Protein AF-A0A7R9XVZ0-F1 (afdb_monomer)

InterPro domains:
  IPR000058 Zinc finger, AN1-type [PF01428] (21-54)
  IPR000058 Zinc finger, AN1-type [PF01428] (108-147)
  IPR000058 Zinc finger, AN1-type [PS51039] (15-63)
  IPR000058 Zinc finger, AN1-type [PS51039] (102-152)
  IPR000058 Zinc finger, AN1-type [SM00154] (21-58)
  IPR000058 Zinc finger, AN1-type [SM00154] (108-149)
  IPR035896 AN1-like Zinc finger [G3DSA:4.10.1110.10] (9-62)
  IPR035896 AN1-like Zinc finger [G3DSA:4.10.1110.10] (87-157)
  IPR035896 AN1-like Zinc finger [SSF118310] (13-56)
  IPR035896 AN1-like Zinc finger [SSF118310] (94-150)
  IPR057357 ZFAND2A/B-like, C2H2 zinc finger [PF25403] (64-98)

Sequence (157 aa):
AGAALPGPRDLMELPELGEQCSFVGCGQLDFLPFNCDGCDRTFCLEHRTSHGCRAGGKRDTTCVVCPLCGGGVKHVPGESIHVTYERHASGGSCDPSRHPLARSARRCPARGCREKLNAVNAYTCRSCGSEVCLKHRHERLHDCEANRRARMRRRGA

pLDDT: mean 80.73, std 12.85, range [38.5, 95.25]

Radius of gyration: 25.34 Å; Cα contacts (8 Å, |Δi|>4): 206; chains: 1; bounding box: 58×73×54 Å

Solvent-accessible surface area (backbone atoms only — not comparable to full-atom values): 9807 Å² total; per-residue (Å²): 137,83,82,79,78,83,65,92,77,65,80,81,65,64,90,81,65,48,44,55,18,71,48,93,90,63,64,47,72,22,78,73,53,38,70,37,94,57,74,77,45,39,16,29,84,84,41,63,81,69,65,70,70,88,47,72,85,85,76,85,75,47,68,45,69,39,92,62,24,59,47,79,39,78,48,61,90,91,61,58,71,64,62,50,48,50,53,41,55,74,64,72,74,55,48,54,82,62,13,67,87,76,44,83,74,51,56,24,76,29,88,93,48,80,52,68,41,46,92,87,38,49,33,68,32,89,85,34,64,53,62,22,30,66,91,33,53,50,63,90,55,31,66,34,66,62,43,29,52,54,49,52,57,65,71,77,104

Organism: Micromonas pusilla (NCBI:txid38833)

Mean predicted aligned error: 14.28 Å

Secondary structure (DSSP, 8-state):
-PPPPPPTTSTT--TTSSEE--STTT--EESSPEEPTTT--EE-TTTTTTS--TT-------EEE-TTT--EEEPPTTS-HHHHHHHHHHTT---GGG-TTTSPPPB--STT--PBP-TTTEEE-TTT--EEEGGG-SGGGTTHHHHHHHHHHHH--

Nearest PDB structures (foldseek):
  1wfe-assembly1_A  TM=5.513E-01  e=3.830E-02  Mus musculus
  8ro1-assembly1_t  TM=3.434E-01  e=1.696E+00  Caenorhabditis elegans
  8wjl-assembly1_C  TM=1.809E-01  e=8.366E+00  Saccharomyces cerevisiae S288C

Foldseek 3Di:
DDDDDDDPPVVPDPVVQADAAPAVPRRDGENDWDQDPQPRGTHHPVCNPVRPRPRPDDDPQDWDQAPQQRDTFGDDPPDDVVVSNVCCVVVPVRDSCNHPVNDDFDFAQAPPGRDGDDPVQWDQAPQQRDTHGPVQNDCVRGVSVVSNVVVVVVVVD

Structure (mmCIF, N/CA/C/O backbone):
data_AF-A0A7R9XVZ0-F1
#
_entry.id   AF-A0A7R9XVZ0-F1
#
loop_
_atom_site.group_PDB
_atom_site.id
_atom_site.type_symbol
_atom_site.label_atom_id
_atom_site.label_alt_id
_atom_site.label_comp_id
_atom_site.label_asym_id
_atom_site.label_entity_id
_atom_site.label_seq_id
_atom_site.pdbx_PDB_ins_code
_atom_site.Cartn_x
_atom_site.Cartn_y
_atom_site.Cartn_z
_atom_site.occupancy
_atom_site.B_iso_or_equiv
_atom_site.auth_seq_id
_atom_site.auth_comp_id
_atom_site.auth_asym_id
_atom_site.auth_atom_id
_atom_site.pdbx_PDB_model_num
ATOM 1 N N . ALA A 1 1 ? -2.960 -52.958 8.015 1.00 38.50 1 ALA A N 1
ATOM 2 C CA . ALA A 1 1 ? -4.269 -52.346 8.307 1.00 38.50 1 ALA A CA 1
ATOM 3 C C . ALA A 1 1 ? -4.195 -50.882 7.893 1.00 38.50 1 ALA A C 1
ATOM 5 O O . ALA A 1 1 ? -3.547 -50.101 8.575 1.00 38.50 1 ALA A O 1
ATOM 6 N N . GLY A 1 2 ? -4.698 -50.553 6.701 1.00 40.88 2 GLY A N 1
ATOM 7 C CA . GLY A 1 2 ? -4.657 -49.193 6.159 1.00 40.88 2 GLY A CA 1
ATOM 8 C C . GLY A 1 2 ? -5.856 -48.400 6.661 1.00 40.88 2 GLY A C 1
ATOM 9 O O . GLY A 1 2 ? -6.989 -48.810 6.425 1.00 40.88 2 GLY A O 1
ATOM 10 N N . ALA A 1 3 ? -5.607 -47.301 7.370 1.00 43.94 3 ALA A N 1
ATOM 11 C CA . ALA A 1 3 ? -6.651 -46.352 7.723 1.00 43.94 3 ALA A CA 1
ATOM 12 C C . ALA A 1 3 ? -7.120 -45.648 6.442 1.00 43.94 3 ALA A C 1
ATOM 14 O O . ALA A 1 3 ? -6.323 -45.030 5.735 1.00 43.94 3 ALA A O 1
ATOM 15 N N . ALA A 1 4 ? -8.401 -45.809 6.118 1.00 49.41 4 ALA A N 1
ATOM 16 C CA . ALA A 1 4 ? -9.043 -45.144 4.997 1.00 49.41 4 ALA A CA 1
ATOM 17 C C . ALA A 1 4 ? -9.036 -43.624 5.222 1.00 49.41 4 ALA A C 1
ATOM 19 O O . ALA A 1 4 ? -9.421 -43.146 6.288 1.00 49.41 4 ALA A O 1
ATOM 20 N N . LEU A 1 5 ? -8.589 -42.874 4.214 1.00 55.66 5 LEU A N 1
ATOM 21 C CA . LEU A 1 5 ? -8.708 -41.418 4.178 1.00 55.66 5 LEU A CA 1
ATOM 22 C C . LEU A 1 5 ? -10.196 -41.047 4.008 1.00 55.66 5 LEU A C 1
ATOM 24 O O . LEU A 1 5 ? -10.853 -41.650 3.152 1.00 55.66 5 LEU A O 1
ATOM 28 N N . PRO A 1 6 ? -10.738 -40.090 4.783 1.00 52.84 6 PRO A N 1
ATOM 29 C CA . PRO A 1 6 ? -12.131 -39.673 4.651 1.00 52.84 6 PRO A CA 1
ATOM 30 C C . PRO A 1 6 ? -12.378 -38.995 3.295 1.00 52.84 6 PRO A C 1
ATOM 32 O O . PRO A 1 6 ? -11.506 -38.325 2.736 1.00 52.84 6 PRO A O 1
ATOM 35 N N . GLY A 1 7 ? -13.563 -39.235 2.733 1.00 49.16 7 GLY A N 1
ATOM 36 C CA . GLY A 1 7 ? -13.960 -38.761 1.409 1.00 49.16 7 GLY A CA 1
ATOM 37 C C . GLY A 1 7 ? -14.313 -37.264 1.368 1.00 49.16 7 GLY A C 1
ATOM 38 O O . GLY A 1 7 ? -14.506 -36.626 2.397 1.00 49.16 7 GLY A O 1
ATOM 39 N N . PRO A 1 8 ? -14.469 -36.681 0.167 1.00 57.03 8 PRO A N 1
ATOM 40 C CA . PRO A 1 8 ? -14.633 -35.236 -0.050 1.00 57.03 8 PRO A CA 1
ATOM 41 C C . PRO A 1 8 ? -16.010 -34.663 0.348 1.00 57.03 8 PRO A C 1
ATOM 43 O O . PRO A 1 8 ? -16.357 -33.567 -0.085 1.00 57.03 8 PRO A O 1
ATOM 46 N N . ARG A 1 9 ? -16.825 -35.394 1.123 1.00 53.22 9 ARG A N 1
ATOM 47 C CA . ARG A 1 9 ? -18.190 -34.976 1.507 1.00 53.22 9 ARG A CA 1
ATOM 48 C C . ARG A 1 9 ? -18.295 -34.439 2.937 1.00 53.22 9 ARG A C 1
ATOM 50 O O . ARG A 1 9 ? -19.313 -33.840 3.250 1.00 53.22 9 ARG A O 1
ATOM 57 N N . ASP A 1 10 ? -17.232 -34.546 3.733 1.00 47.59 10 ASP A N 1
ATOM 58 C CA . ASP A 1 10 ? -17.152 -33.971 5.087 1.00 47.59 10 ASP A CA 1
ATOM 59 C C . ASP A 1 10 ? -16.586 -32.532 5.096 1.00 47.59 10 ASP A C 1
ATOM 61 O O . ASP A 1 10 ? -16.380 -31.933 6.143 1.00 47.59 10 ASP A O 1
ATOM 65 N N . LEU A 1 11 ? -16.353 -31.934 3.919 1.00 52.97 11 LEU A N 1
ATOM 66 C CA . LEU A 1 11 ? -15.843 -30.561 3.760 1.00 52.97 11 LEU A CA 1
ATOM 67 C C . LEU A 1 11 ? -16.926 -29.472 3.887 1.00 52.97 11 LEU A C 1
ATOM 69 O O . LEU A 1 11 ? -16.661 -28.309 3.581 1.00 52.97 11 LEU A O 1
ATOM 73 N N . MET A 1 12 ? -18.149 -29.844 4.280 1.00 55.06 12 MET A N 1
ATOM 74 C CA . MET A 1 12 ? -19.283 -28.921 4.415 1.00 55.06 12 MET A CA 1
ATOM 75 C C . MET A 1 12 ? -19.652 -28.611 5.865 1.00 55.06 12 MET A C 1
ATOM 77 O O . MET A 1 12 ? -20.641 -27.930 6.106 1.00 55.06 12 MET A O 1
ATOM 81 N N . GLU A 1 13 ? -18.828 -29.037 6.817 1.00 56.66 13 GLU A N 1
ATOM 82 C CA . GLU A 1 13 ? -18.900 -28.567 8.189 1.00 56.66 13 GLU A CA 1
ATOM 83 C C . GLU A 1 13 ? -17.485 -28.128 8.574 1.00 56.66 13 GLU A C 1
ATOM 85 O O . GLU A 1 13 ? -16.612 -28.941 8.859 1.00 56.66 13 GLU A O 1
ATOM 90 N N . LEU A 1 14 ? -17.245 -26.814 8.563 1.00 62.53 14 LEU A N 1
ATOM 91 C CA . LEU A 1 14 ? -16.108 -26.172 9.228 1.00 62.53 14 LEU A CA 1
ATOM 92 C C . LEU A 1 14 ? -16.593 -25.627 10.591 1.00 62.53 14 LEU A C 1
ATOM 94 O O . LEU A 1 14 ? -16.581 -24.411 10.780 1.00 62.53 14 LEU A O 1
ATOM 98 N N . PRO A 1 15 ? -17.082 -26.466 11.534 1.00 56.38 15 PRO A N 1
ATOM 99 C CA . PRO A 1 15 ? -17.646 -25.993 12.800 1.00 56.38 15 PRO A CA 1
ATOM 100 C C . PRO A 1 15 ? -16.594 -25.332 13.700 1.00 56.38 15 PRO A C 1
ATOM 102 O O . PRO A 1 15 ? -16.947 -24.648 14.653 1.00 56.38 15 PRO A O 1
ATOM 105 N N . GLU A 1 16 ? -15.310 -25.521 13.387 1.00 57.84 16 GLU A N 1
ATOM 106 C CA . GLU A 1 16 ? -14.171 -24.921 14.087 1.00 57.84 16 GLU A CA 1
ATOM 107 C C . GLU A 1 16 ? -13.697 -23.599 13.461 1.00 57.84 16 GLU A C 1
ATOM 109 O O . GLU A 1 16 ? -12.766 -22.978 13.970 1.00 57.84 16 GLU A O 1
ATOM 114 N N . LEU A 1 17 ? -14.278 -23.168 12.335 1.00 68.44 17 LEU A N 1
ATOM 115 C CA . LEU A 1 17 ? -13.831 -21.958 11.655 1.00 68.44 17 LEU A CA 1
ATOM 116 C C . LEU A 1 17 ? -14.684 -20.769 12.092 1.00 68.44 17 LEU A C 1
ATOM 118 O O . LEU A 1 17 ? -15.838 -20.661 11.705 1.00 68.44 17 LEU A O 1
ATOM 122 N N . GLY A 1 18 ? -14.094 -19.858 12.856 1.00 71.44 18 GLY A N 1
ATOM 123 C CA . GLY A 1 18 ? -14.765 -18.663 13.365 1.00 71.44 18 GLY A CA 1
ATOM 124 C C . GLY A 1 18 ? -14.798 -18.630 14.890 1.00 71.44 18 GLY A C 1
ATOM 125 O O . GLY A 1 18 ? -14.596 -19.643 15.550 1.00 71.44 18 GLY A O 1
ATOM 126 N N . GLU A 1 19 ? -15.034 -17.452 15.455 1.00 80.81 19 GLU A N 1
ATOM 127 C CA . GLU A 1 19 ? -15.057 -17.241 16.906 1.00 80.81 19 GLU A CA 1
ATOM 128 C C . GLU A 1 19 ? -16.448 -16.808 17.361 1.00 80.81 19 GLU A C 1
ATOM 130 O O . GLU A 1 19 ? -17.186 -16.125 16.643 1.00 80.81 19 GLU A O 1
ATOM 135 N N . GLN A 1 20 ? -16.803 -17.188 18.585 1.00 87.81 20 GLN A N 1
ATOM 136 C CA . GLN A 1 20 ? -18.091 -16.842 19.169 1.00 87.81 20 GLN A CA 1
ATOM 137 C C . GLN A 1 20 ? -18.094 -15.411 19.708 1.00 87.81 20 GLN A C 1
ATOM 139 O O . GLN A 1 20 ? -17.170 -14.956 20.387 1.00 87.81 20 GLN A O 1
ATOM 144 N N . CYS A 1 21 ? -19.187 -14.699 19.452 1.00 88.25 21 CYS A N 1
ATOM 145 C CA . CYS A 1 21 ? -19.387 -13.367 19.990 1.00 88.25 21 CYS A CA 1
ATOM 146 C C . CYS A 1 21 ? -19.520 -13.400 21.522 1.00 88.25 21 CYS A C 1
ATOM 148 O O . CYS A 1 21 ? -20.442 -13.997 22.074 1.00 88.25 21 CYS A O 1
ATOM 150 N N . SER A 1 22 ? -18.648 -12.655 22.204 1.00 86.50 22 SER A N 1
ATOM 151 C CA . SER A 1 22 ? -18.610 -12.492 23.664 1.00 86.50 22 SER A CA 1
ATOM 152 C C . SER A 1 22 ? -19.710 -11.569 24.218 1.00 86.50 22 SER A C 1
ATOM 154 O O . SER A 1 22 ? -19.687 -11.217 25.400 1.00 86.50 22 SER A O 1
ATOM 156 N N . PHE A 1 23 ? -20.647 -11.108 23.378 1.00 85.12 23 PHE A N 1
ATOM 157 C CA . PHE A 1 23 ? -21.778 -10.291 23.816 1.00 85.12 23 PHE A CA 1
ATOM 158 C C . PHE A 1 23 ? -22.842 -11.167 24.481 1.00 85.12 23 PHE A C 1
ATOM 160 O O . PHE A 1 23 ? -23.200 -12.230 23.969 1.00 85.12 23 PHE A O 1
ATOM 167 N N . VAL A 1 24 ? -23.366 -10.700 25.616 1.00 83.75 24 VAL A N 1
ATOM 168 C CA . VAL A 1 24 ? -24.365 -11.434 26.400 1.00 83.75 24 VAL A CA 1
ATOM 169 C C . VAL A 1 24 ? -25.620 -11.644 25.548 1.00 83.75 24 VAL A C 1
ATOM 171 O O . VAL A 1 24 ? -26.297 -10.685 25.194 1.00 83.75 24 VAL A O 1
ATOM 174 N N . GLY A 1 25 ? -25.920 -12.902 25.217 1.00 82.06 25 GLY A N 1
ATOM 175 C CA . GLY A 1 25 ? -27.112 -13.285 24.453 1.00 82.06 25 GLY A CA 1
ATOM 176 C C . GLY A 1 25 ? -26.948 -13.353 22.930 1.00 82.06 25 GLY A C 1
ATOM 177 O O . GLY A 1 25 ? -27.910 -13.711 22.263 1.00 82.06 25 GLY A O 1
ATOM 178 N N . CYS A 1 26 ? -25.766 -13.059 22.370 1.00 86.56 26 CYS A N 1
ATOM 179 C CA . CYS A 1 26 ? -25.523 -13.237 20.933 1.00 86.56 26 CYS A CA 1
ATOM 180 C C . CYS A 1 26 ? -25.061 -14.665 20.618 1.00 86.56 26 CYS A C 1
ATOM 182 O O . CYS A 1 26 ? -25.728 -15.368 19.866 1.00 86.56 26 CYS A O 1
ATOM 184 N N . GLY A 1 27 ? -23.920 -15.097 21.176 1.00 75.62 27 GLY A N 1
ATOM 185 C CA . GLY A 1 27 ? -23.363 -16.443 20.963 1.00 75.62 27 GLY A CA 1
ATOM 186 C C . GLY A 1 27 ? -23.090 -16.819 19.497 1.00 75.62 27 GLY A C 1
ATOM 187 O O . GLY A 1 27 ? -22.773 -17.970 19.213 1.00 75.62 27 GLY A O 1
ATOM 188 N N . GLN A 1 28 ? -23.222 -15.871 18.565 1.00 81.94 28 GLN A N 1
ATOM 189 C CA . GLN A 1 28 ? -23.070 -16.103 17.136 1.00 81.94 28 GLN A CA 1
ATOM 190 C C . GLN A 1 28 ? -21.617 -16.433 16.810 1.00 81.94 28 GLN A C 1
ATOM 192 O O . GLN A 1 28 ? -20.707 -15.738 17.262 1.00 81.94 28 GLN A O 1
ATOM 197 N N . LEU A 1 29 ? -21.423 -17.474 16.006 1.00 83.06 29 LEU A N 1
ATOM 198 C CA . LEU A 1 29 ? -20.128 -17.861 15.468 1.00 83.06 29 LEU A CA 1
ATOM 199 C C . LEU A 1 29 ? -19.871 -17.040 14.196 1.00 83.06 29 LEU A C 1
ATOM 201 O O . LEU A 1 29 ? -20.593 -17.183 13.209 1.00 83.06 29 LEU A O 1
ATOM 205 N N . ASP A 1 30 ? -18.904 -16.124 14.258 1.00 80.44 30 ASP A N 1
ATOM 206 C CA . ASP A 1 30 ? -18.537 -15.229 13.156 1.00 80.44 30 ASP A CA 1
ATOM 207 C C . ASP A 1 30 ? -17.196 -15.676 12.561 1.00 80.44 30 ASP A C 1
ATOM 209 O O . ASP A 1 30 ? -16.235 -15.939 13.285 1.00 80.44 30 ASP A O 1
ATOM 213 N N . PHE A 1 31 ? -17.129 -15.770 11.234 1.00 82.69 31 PHE A N 1
ATOM 214 C CA . PHE A 1 31 ? -15.921 -16.162 10.504 1.00 82.69 31 PHE A CA 1
ATOM 215 C C . PHE A 1 31 ? -14.919 -15.003 10.366 1.00 82.69 31 PHE A C 1
ATOM 217 O O . PHE A 1 31 ? -13.746 -15.241 10.078 1.00 82.69 31 PHE A O 1
ATOM 224 N N . LEU A 1 32 ? -15.363 -13.752 10.559 1.00 84.94 32 LEU A N 1
ATOM 225 C CA . LEU A 1 32 ? -14.522 -12.553 10.635 1.00 84.94 32 LEU A CA 1
ATOM 226 C C . LEU A 1 32 ? -14.730 -11.849 11.987 1.00 84.94 32 LEU A C 1
ATOM 228 O O . LEU A 1 32 ? -15.234 -10.723 12.047 1.00 84.94 32 LEU A O 1
ATOM 232 N N . PRO A 1 33 ? -14.338 -12.505 13.087 1.00 83.94 33 PRO A N 1
ATOM 233 C CA . PRO A 1 33 ? -14.526 -11.958 14.414 1.00 83.94 33 PRO A CA 1
ATOM 234 C C . PRO A 1 33 ? -13.688 -10.693 14.647 1.00 83.94 33 PRO A C 1
ATOM 236 O O . PRO A 1 33 ? -12.544 -10.581 14.200 1.00 83.94 33 PRO A O 1
ATOM 239 N N . PHE A 1 34 ? -14.253 -9.736 15.382 1.00 84.44 34 PHE A N 1
ATOM 240 C CA . PHE A 1 34 ? -13.598 -8.484 15.750 1.00 84.44 34 PHE A CA 1
ATOM 241 C C . PHE A 1 34 ? -13.104 -8.531 17.191 1.00 84.44 34 PHE A C 1
ATOM 243 O O . PHE A 1 34 ? -13.903 -8.630 18.122 1.00 84.44 34 PHE A O 1
ATOM 250 N N . ASN A 1 35 ? -11.803 -8.349 17.386 1.00 87.69 35 ASN A N 1
ATOM 251 C CA . ASN A 1 35 ? -11.226 -8.224 18.720 1.00 87.69 35 ASN A CA 1
ATOM 252 C C . ASN A 1 35 ? -11.235 -6.752 19.140 1.00 87.69 35 ASN A C 1
ATOM 254 O O . ASN A 1 35 ? -10.772 -5.880 18.405 1.00 87.69 35 ASN A O 1
ATOM 258 N N . CYS A 1 36 ? -11.776 -6.459 20.321 1.00 84.88 36 CYS A N 1
ATOM 259 C CA . CYS A 1 36 ? -11.759 -5.106 20.863 1.00 84.88 36 CYS A CA 1
ATOM 260 C C . CYS A 1 36 ? -10.417 -4.805 21.544 1.00 84.88 36 CYS A C 1
ATOM 262 O O . CYS A 1 36 ? -10.144 -5.359 22.602 1.00 84.88 36 CYS A O 1
ATOM 264 N N . ASP A 1 37 ? -9.652 -3.832 21.040 1.00 78.06 37 ASP A N 1
ATOM 265 C CA . ASP A 1 37 ? -8.363 -3.404 21.626 1.00 78.06 37 ASP A CA 1
ATOM 266 C C . ASP A 1 37 ? -8.448 -2.846 23.063 1.00 78.06 37 ASP A C 1
ATOM 268 O O . ASP A 1 37 ? -7.427 -2.611 23.707 1.00 78.06 37 ASP A O 1
ATOM 272 N N . GLY A 1 38 ? -9.654 -2.538 23.550 1.00 78.12 38 GLY A N 1
ATOM 273 C CA . GLY A 1 38 ? -9.870 -2.021 24.903 1.00 78.12 38 GLY A CA 1
ATOM 274 C C . GLY A 1 38 ? -10.192 -3.102 25.936 1.00 78.12 38 GLY A C 1
ATOM 275 O O . GLY A 1 38 ? -9.852 -2.943 27.106 1.00 78.12 38 GLY A O 1
ATOM 276 N N . CYS A 1 39 ? -10.882 -4.175 25.538 1.00 83.88 39 CYS A N 1
ATOM 277 C CA . CYS A 1 39 ? -11.321 -5.224 26.465 1.00 83.88 39 CYS A CA 1
ATOM 278 C C . CYS A 1 39 ? -10.908 -6.645 26.064 1.00 83.88 39 CYS A C 1
ATOM 280 O O . CYS A 1 39 ? -11.344 -7.582 26.726 1.00 83.88 39 CYS A O 1
ATOM 282 N N . ASP A 1 40 ? -10.117 -6.793 24.996 1.00 84.75 40 ASP A N 1
ATOM 283 C CA . ASP A 1 40 ? -9.538 -8.038 24.466 1.00 84.75 40 ASP A CA 1
ATOM 284 C C . ASP A 1 40 ? -10.552 -9.171 24.220 1.00 84.75 40 ASP A C 1
ATOM 286 O O . ASP A 1 40 ? -10.194 -10.342 24.123 1.00 84.75 40 ASP A O 1
ATOM 290 N N . ARG A 1 41 ? -11.838 -8.821 24.100 1.00 86.62 41 ARG A N 1
ATOM 291 C CA . ARG A 1 41 ? -12.933 -9.749 23.796 1.00 86.62 41 ARG A CA 1
ATOM 292 C C . ARG A 1 41 ? -13.307 -9.703 22.324 1.00 86.62 41 ARG A C 1
ATOM 294 O O . ARG A 1 41 ? -13.172 -8.667 21.667 1.00 86.62 41 ARG A O 1
ATOM 301 N N . THR A 1 42 ? -13.832 -10.828 21.861 1.00 88.25 42 THR A N 1
ATOM 302 C CA . THR A 1 42 ? -14.190 -11.076 20.470 1.00 88.25 42 THR A CA 1
ATOM 303 C C . THR A 1 42 ? -15.678 -10.840 20.234 1.00 88.25 42 THR A C 1
ATOM 305 O O . THR A 1 42 ? -16.518 -11.323 20.994 1.00 88.25 42 THR A O 1
ATOM 308 N N . PHE A 1 43 ? -16.038 -10.106 19.185 1.00 88.94 43 PHE A N 1
ATOM 309 C CA . PHE A 1 43 ? -17.421 -9.763 18.860 1.00 88.94 43 PHE A CA 1
ATOM 310 C C . PHE A 1 43 ? -17.715 -9.954 17.370 1.00 88.94 43 PHE A C 1
ATOM 312 O O . PHE A 1 43 ? -16.828 -9.785 16.537 1.00 88.94 43 PHE A O 1
ATOM 319 N N . CYS A 1 44 ? -18.964 -10.273 17.025 1.00 88.94 44 CYS A N 1
ATOM 320 C CA . CYS A 1 44 ? -19.407 -10.286 15.631 1.00 88.94 44 CYS A CA 1
ATOM 321 C C . CYS A 1 44 ? -19.544 -8.857 15.077 1.00 88.94 44 CYS A C 1
ATOM 323 O O . CYS A 1 44 ? -19.455 -7.869 15.821 1.00 88.94 44 CYS A O 1
ATOM 325 N N . LEU A 1 45 ? -19.799 -8.744 13.772 1.00 86.56 45 LEU A N 1
ATOM 326 C CA . LEU A 1 45 ? -19.962 -7.457 13.084 1.00 86.56 45 LEU A CA 1
ATOM 327 C C . LEU A 1 45 ? -20.962 -6.510 13.777 1.00 86.56 45 LEU A C 1
ATOM 329 O O . LEU A 1 45 ? -20.682 -5.315 13.904 1.00 86.56 45 LEU A O 1
ATOM 333 N N . GLU A 1 46 ? -22.089 -7.036 14.262 1.00 86.38 46 GLU A N 1
ATOM 334 C CA . GLU A 1 46 ? -23.151 -6.246 14.907 1.00 86.38 46 GLU A CA 1
ATOM 335 C C . GLU A 1 46 ? -22.767 -5.754 16.311 1.00 86.38 46 GLU A C 1
ATOM 337 O O . GLU A 1 46 ? -23.156 -4.661 16.729 1.00 86.38 46 GLU A O 1
ATOM 342 N N . HIS A 1 47 ? -21.954 -6.523 17.040 1.00 86.81 47 HIS A N 1
ATOM 343 C CA . HIS A 1 47 ? -21.617 -6.236 18.438 1.00 86.81 47 HIS A CA 1
ATOM 344 C C . HIS A 1 47 ? -20.255 -5.548 18.621 1.00 86.81 47 HIS A C 1
ATOM 346 O O . HIS A 1 47 ? -19.897 -5.178 19.745 1.00 86.81 47 HIS A O 1
ATOM 352 N N . ARG A 1 48 ? -19.511 -5.280 17.536 1.00 84.00 48 ARG A N 1
ATOM 353 C CA . ARG A 1 48 ? -18.183 -4.639 17.600 1.00 84.00 48 ARG A CA 1
ATOM 354 C C . ARG A 1 48 ? -18.193 -3.259 18.280 1.00 84.00 48 ARG A C 1
ATOM 356 O O . ARG A 1 48 ? -17.229 -2.909 18.950 1.00 84.00 48 ARG A O 1
ATOM 363 N N . THR A 1 49 ? -19.277 -2.486 18.154 1.00 81.06 49 THR A N 1
ATOM 364 C CA . THR A 1 49 ? -19.438 -1.149 18.776 1.00 81.06 49 THR A CA 1
ATOM 365 C C . THR A 1 49 ? -20.401 -1.130 19.963 1.00 81.06 49 THR A C 1
ATOM 367 O O . THR A 1 49 ? -20.347 -0.212 20.776 1.00 81.06 49 THR A O 1
ATOM 370 N N . SER A 1 50 ? -21.269 -2.135 20.082 1.00 81.00 50 SER A N 1
ATOM 371 C CA . SER A 1 50 ? -22.399 -2.148 21.027 1.00 81.00 50 SER A CA 1
ATOM 372 C C . SER A 1 50 ? -22.097 -2.883 22.339 1.00 81.00 50 SER A C 1
ATOM 374 O O . SER A 1 50 ? -22.937 -2.936 23.230 1.00 81.00 50 SER A O 1
ATOM 376 N N . HIS A 1 51 ? -20.890 -3.432 22.496 1.00 80.38 51 HIS A N 1
ATOM 377 C CA . HIS A 1 51 ? -20.507 -4.245 23.656 1.00 80.38 51 HIS A CA 1
ATOM 378 C C . HIS A 1 51 ? -20.167 -3.454 24.935 1.00 80.38 51 HIS A C 1
ATOM 380 O O . HIS A 1 51 ? -19.710 -4.043 25.916 1.00 80.38 51 HIS A O 1
ATOM 386 N N . GLY A 1 52 ? -20.360 -2.130 24.942 1.00 75.62 52 GLY A N 1
ATOM 387 C CA . GLY A 1 52 ? -20.203 -1.304 26.144 1.00 75.62 52 GLY A CA 1
ATOM 388 C C . GLY A 1 52 ? -18.777 -1.277 26.708 1.00 75.62 52 GLY A C 1
ATOM 389 O O . GLY A 1 52 ? -18.590 -1.405 27.919 1.00 75.62 52 GLY A O 1
ATOM 390 N N . CYS A 1 53 ? -17.755 -1.149 25.852 1.00 79.50 53 CYS A N 1
ATOM 391 C CA . CYS A 1 53 ? -16.359 -1.096 26.297 1.00 79.50 53 CYS A CA 1
ATOM 392 C C . CYS A 1 53 ? -16.113 0.058 27.281 1.00 79.50 53 CYS A C 1
ATOM 394 O O . CYS A 1 53 ? -16.222 1.227 26.914 1.00 79.50 53 CYS A O 1
ATOM 396 N N . ARG A 1 54 ? -15.680 -0.258 28.508 1.00 71.62 54 ARG A N 1
ATOM 397 C CA . ARG A 1 54 ? -15.260 0.755 29.494 1.00 71.62 54 ARG A CA 1
ATOM 398 C C . ARG A 1 54 ? -13.8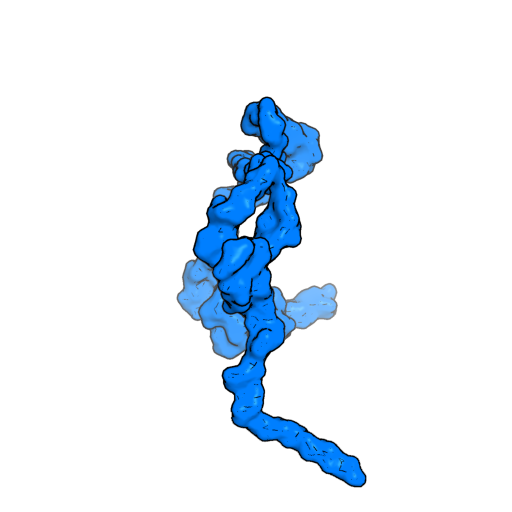82 1.357 29.190 1.00 71.62 54 ARG A C 1
ATOM 400 O O . ARG A 1 54 ? -13.570 2.443 29.662 1.00 71.62 54 ARG A O 1
ATOM 407 N N . ALA A 1 55 ? -13.064 0.659 28.405 1.00 66.19 55 ALA A N 1
ATOM 408 C CA . ALA A 1 55 ? -11.704 1.049 28.034 1.00 66.19 55 ALA A CA 1
ATOM 409 C C . ALA A 1 55 ? -11.627 1.744 26.659 1.00 66.19 55 ALA A C 1
ATOM 411 O O . ALA A 1 55 ? -10.573 1.748 26.024 1.00 66.19 55 ALA A O 1
ATOM 412 N N . GLY A 1 56 ? -12.745 2.303 26.178 1.00 57.38 56 GLY A N 1
ATOM 413 C CA . GLY A 1 56 ? -12.838 2.944 24.869 1.00 57.38 56 GLY A CA 1
ATOM 414 C C . GLY A 1 56 ? -11.770 4.022 24.661 1.00 57.38 56 GLY A C 1
ATOM 415 O O . GLY A 1 56 ? -11.791 5.057 25.321 1.00 57.38 56 GLY A O 1
ATOM 416 N N . GLY A 1 57 ? -10.861 3.773 23.715 1.00 61.66 57 GLY A N 1
ATOM 417 C CA . GLY A 1 57 ? -10.078 4.818 23.050 1.00 61.66 57 GLY A CA 1
ATOM 418 C C . GLY A 1 57 ? -8.638 5.002 23.521 1.00 61.66 57 GLY A C 1
ATOM 419 O O . GLY A 1 57 ? -8.293 6.090 23.974 1.00 61.66 57 GLY A O 1
ATOM 420 N N . LYS A 1 58 ? -7.761 3.992 23.403 1.00 57.91 58 LYS A N 1
ATOM 421 C CA . LYS A 1 58 ? -6.327 4.197 23.709 1.00 57.91 58 LYS A CA 1
ATOM 422 C C . LYS A 1 58 ? -5.323 3.594 22.731 1.00 57.91 58 LYS A C 1
ATOM 424 O O . LYS A 1 58 ? -4.202 3.317 23.147 1.00 57.91 58 LYS A O 1
ATOM 429 N N . ARG A 1 59 ? -5.657 3.414 21.448 1.00 58.16 59 ARG A N 1
ATOM 430 C CA . ARG A 1 59 ? -4.652 3.040 20.429 1.00 58.16 59 ARG A CA 1
ATOM 431 C C . ARG A 1 59 ? -4.866 3.672 19.053 1.00 58.16 59 ARG A C 1
ATOM 433 O O . ARG A 1 59 ? -4.425 3.107 18.056 1.00 58.16 59 ARG A O 1
ATOM 440 N N . ASP A 1 60 ? -5.444 4.870 18.988 1.00 60.44 60 ASP A N 1
ATOM 441 C CA . ASP A 1 60 ? -5.426 5.653 17.749 1.00 60.44 60 ASP A CA 1
ATOM 442 C C . ASP A 1 60 ? -3.988 6.095 17.452 1.00 60.44 60 ASP A C 1
ATOM 444 O O . ASP A 1 60 ? -3.503 7.135 17.898 1.00 60.44 60 ASP A O 1
ATOM 448 N N . THR A 1 61 ? -3.260 5.247 16.726 1.00 68.06 61 THR A N 1
ATOM 449 C CA . THR A 1 61 ? -1.950 5.596 16.184 1.00 68.06 61 THR A CA 1
ATOM 450 C C . THR A 1 61 ? -2.194 6.442 14.947 1.00 68.06 61 THR A C 1
ATOM 452 O O . THR A 1 61 ? -2.232 5.941 13.824 1.00 68.06 61 THR A O 1
ATOM 455 N N . THR A 1 62 ? -2.397 7.737 15.156 1.00 79.38 62 THR A N 1
ATOM 456 C CA . THR A 1 62 ? -2.524 8.684 14.053 1.00 79.38 62 THR A CA 1
ATOM 457 C C . THR A 1 62 ? -1.184 8.767 13.326 1.00 79.38 62 THR A C 1
ATOM 459 O O . THR A 1 62 ? -0.150 9.071 13.920 1.00 79.38 62 THR A O 1
ATOM 462 N N . CYS A 1 63 ? -1.186 8.479 12.029 1.00 85.69 63 CYS A N 1
ATOM 463 C CA . CYS A 1 63 ? -0.025 8.649 11.162 1.00 85.69 63 CYS A CA 1
ATOM 464 C C . CYS A 1 63 ? -0.250 9.864 10.262 1.00 85.69 63 CYS A C 1
ATOM 466 O O . CYS A 1 63 ? -1.288 9.971 9.612 1.00 85.69 63 CYS A O 1
ATOM 468 N N . VAL A 1 64 ? 0.734 10.758 10.199 1.00 88.31 64 VAL A N 1
ATOM 469 C CA . VAL A 1 64 ? 0.734 11.928 9.311 1.00 88.31 64 VAL A CA 1
ATOM 470 C C . VAL A 1 64 ? 1.804 11.762 8.239 1.00 88.31 64 VAL A C 1
ATOM 472 O O . VAL A 1 64 ? 2.849 11.162 8.482 1.00 88.31 64 VAL A O 1
ATOM 475 N N . VAL A 1 65 ? 1.553 12.259 7.030 1.00 89.44 65 VAL A N 1
ATOM 476 C CA . VAL A 1 65 ? 2.508 12.152 5.919 1.00 89.44 65 VAL A CA 1
ATOM 477 C C . VAL A 1 65 ? 3.419 13.373 5.925 1.00 89.44 65 VAL A C 1
ATOM 479 O O . VAL A 1 65 ? 2.943 14.502 5.859 1.00 89.44 65 VAL A O 1
ATOM 482 N N . CYS A 1 66 ? 4.733 13.160 5.981 1.00 89.19 66 CYS A N 1
ATOM 483 C CA . CYS A 1 66 ? 5.698 14.247 5.867 1.00 89.19 66 CYS A CA 1
ATOM 484 C C . CYS A 1 66 ? 5.681 14.833 4.439 1.00 89.19 66 CYS A C 1
ATOM 486 O O . CYS A 1 66 ? 5.915 14.086 3.486 1.00 89.19 66 CYS A O 1
ATOM 488 N N . PRO A 1 67 ? 5.494 16.154 4.259 1.00 85.38 67 PRO A N 1
ATOM 489 C CA . PRO A 1 67 ? 5.458 16.775 2.932 1.00 85.38 67 PRO A CA 1
ATOM 490 C C . PRO A 1 67 ? 6.830 16.852 2.239 1.00 85.38 67 PRO A C 1
ATOM 492 O O . PRO A 1 67 ? 6.890 17.112 1.044 1.00 85.38 67 PRO A O 1
ATOM 495 N N . LEU A 1 68 ? 7.935 16.645 2.968 1.00 85.94 68 LEU A N 1
ATOM 496 C CA . LEU A 1 68 ? 9.294 16.743 2.420 1.00 85.94 68 LEU A CA 1
ATOM 497 C C . LEU A 1 68 ? 9.796 15.412 1.856 1.00 85.94 68 LEU A C 1
ATOM 499 O O . LEU A 1 68 ? 10.413 15.389 0.798 1.00 85.94 68 LEU A O 1
ATOM 503 N N . CYS A 1 69 ? 9.518 14.295 2.536 1.00 86.50 69 CYS A N 1
ATOM 504 C CA . CYS A 1 69 ? 9.997 12.965 2.137 1.00 86.50 69 CYS A CA 1
ATOM 505 C C . CYS A 1 69 ? 8.876 11.983 1.744 1.00 86.50 69 CYS A C 1
ATOM 507 O O . CYS A 1 69 ? 9.161 10.920 1.194 1.00 86.50 69 CYS A O 1
ATOM 509 N N . GLY A 1 70 ? 7.607 12.308 2.016 1.00 84.31 70 GLY A N 1
ATOM 510 C CA . GLY A 1 70 ? 6.455 11.432 1.774 1.00 84.31 70 GLY A CA 1
ATOM 511 C C . GLY A 1 70 ? 6.344 10.246 2.741 1.00 84.31 70 GLY A C 1
ATOM 512 O O . GLY A 1 70 ? 5.524 9.356 2.522 1.00 84.31 70 GLY A O 1
ATOM 513 N N . GLY A 1 71 ? 7.173 10.199 3.788 1.00 86.12 71 GLY A N 1
ATOM 514 C CA . GLY A 1 71 ? 7.158 9.150 4.808 1.00 86.12 71 GLY A CA 1
ATOM 515 C C . GLY A 1 71 ? 6.004 9.307 5.802 1.00 86.12 71 GLY A C 1
ATOM 516 O O . GLY A 1 71 ? 5.630 10.424 6.158 1.00 86.12 71 GLY A O 1
ATOM 517 N N . GLY A 1 72 ? 5.453 8.182 6.268 1.00 89.44 72 GLY A N 1
ATOM 518 C CA . GLY A 1 72 ? 4.465 8.158 7.348 1.00 89.44 72 GLY A CA 1
ATOM 519 C C . GLY A 1 72 ? 5.137 8.330 8.710 1.00 89.44 72 GLY A C 1
ATOM 520 O O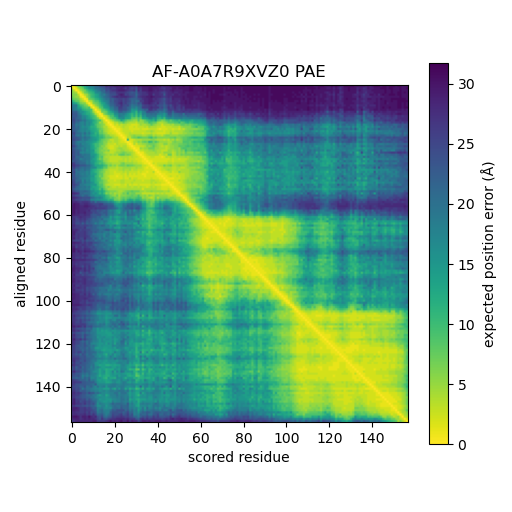 . GLY A 1 72 ? 5.957 7.505 9.109 1.00 89.44 72 GLY A O 1
ATOM 521 N N . VAL A 1 73 ? 4.785 9.395 9.423 1.00 89.31 73 VAL A N 1
ATOM 522 C CA . VAL A 1 73 ? 5.310 9.739 10.746 1.00 89.31 73 VAL A CA 1
ATOM 523 C C . VAL A 1 73 ? 4.223 9.485 11.786 1.00 89.31 73 VAL A C 1
ATOM 525 O O . VAL A 1 73 ? 3.099 9.967 11.648 1.00 89.31 73 VAL A O 1
ATOM 528 N N . LYS A 1 74 ? 4.549 8.731 12.842 1.00 86.50 74 LYS A N 1
ATOM 529 C CA . LYS A 1 74 ? 3.642 8.538 13.982 1.00 86.50 74 LYS A CA 1
ATOM 530 C C . LYS A 1 74 ? 3.464 9.862 14.726 1.00 86.50 74 LYS A C 1
ATOM 532 O O . LYS A 1 74 ? 4.454 10.449 15.173 1.00 86.50 74 LYS A O 1
ATOM 537 N N . HIS A 1 75 ? 2.218 10.294 14.858 1.00 86.31 75 HIS A N 1
ATOM 538 C CA . HIS A 1 75 ? 1.827 11.474 15.613 1.00 86.31 75 HIS A CA 1
ATOM 539 C C . HIS A 1 75 ? 1.648 11.121 17.089 1.00 86.31 75 HIS A C 1
ATOM 541 O O . HIS A 1 75 ? 1.039 10.103 17.421 1.00 86.31 75 HIS A O 1
ATOM 547 N N . VAL A 1 76 ? 2.170 11.970 17.972 1.00 81.38 76 VAL A N 1
ATOM 548 C CA . VAL A 1 76 ? 1.995 11.823 19.419 1.00 81.38 76 VAL A CA 1
ATOM 549 C C . VAL A 1 76 ? 0.707 12.546 19.827 1.00 81.38 76 VAL A C 1
ATOM 551 O O . VAL A 1 76 ? 0.560 13.733 19.531 1.00 81.38 76 VAL A O 1
ATOM 554 N N . PRO A 1 77 ? -0.264 11.869 20.465 1.00 76.81 77 PRO A N 1
ATOM 555 C CA . PRO A 1 77 ? -1.487 12.518 20.930 1.00 76.81 77 PRO A CA 1
ATOM 556 C C . PRO A 1 77 ? -1.179 13.677 21.893 1.00 76.81 77 PRO A C 1
ATOM 558 O O . PRO A 1 77 ? -0.446 13.492 22.859 1.00 76.81 77 PRO A O 1
ATOM 561 N N . GLY A 1 78 ? -1.749 14.858 21.637 1.00 79.62 78 GLY A N 1
ATOM 562 C CA . GLY A 1 78 ? -1.562 16.064 22.460 1.00 79.62 78 GLY A CA 1
ATOM 563 C C . GLY A 1 78 ? -0.488 17.038 21.963 1.00 79.62 78 GLY A C 1
ATOM 564 O O . GLY A 1 78 ? -0.480 18.189 22.391 1.00 79.62 78 GLY A O 1
ATOM 565 N N . GLU A 1 79 ? 0.369 16.628 21.027 1.00 82.38 79 GLU A N 1
ATOM 566 C CA . GLU A 1 79 ? 1.331 17.522 20.375 1.00 82.38 79 GLU A CA 1
ATOM 567 C C . GLU A 1 79 ? 0.750 18.115 19.087 1.00 82.38 79 GLU A C 1
ATOM 569 O O . GLU A 1 79 ? -0.175 17.566 18.485 1.00 82.38 79 GLU A O 1
ATOM 574 N N . SER A 1 80 ? 1.292 19.252 18.642 1.00 85.44 80 SER A N 1
ATOM 575 C CA . SER A 1 80 ? 0.956 19.775 17.321 1.00 85.44 80 SER A CA 1
ATOM 576 C C . SER A 1 80 ? 1.681 18.973 16.236 1.00 85.44 80 SER A C 1
ATOM 578 O O . SER A 1 80 ? 2.818 18.519 16.403 1.00 85.44 80 SER A O 1
ATOM 580 N N . ILE A 1 81 ? 1.048 18.853 15.069 1.00 84.56 81 ILE A N 1
ATOM 581 C CA . ILE A 1 81 ? 1.626 18.150 13.916 1.00 84.56 81 ILE A CA 1
ATOM 582 C C . ILE A 1 81 ? 2.980 18.774 13.515 1.00 84.56 81 ILE A C 1
ATOM 584 O O . ILE A 1 81 ? 3.890 18.070 13.082 1.00 84.56 81 ILE A O 1
ATOM 588 N N . HIS A 1 82 ? 3.141 20.086 13.719 1.00 87.69 82 HIS A N 1
ATOM 589 C 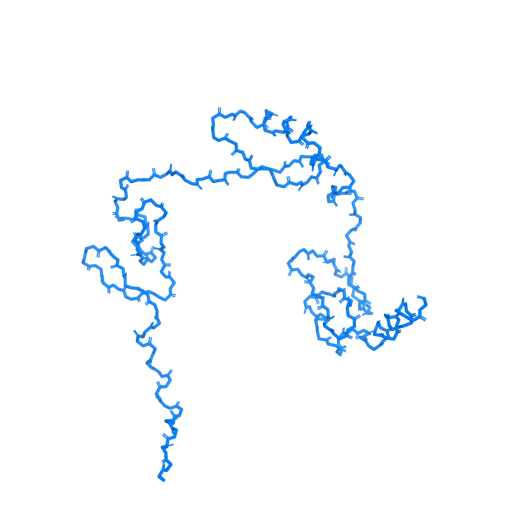CA . HIS A 1 82 ? 4.385 20.806 13.447 1.00 87.69 82 HIS A CA 1
ATO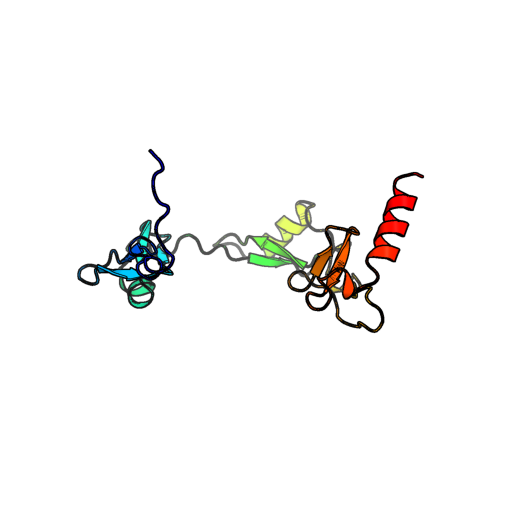M 590 C C . HIS A 1 82 ? 5.570 20.263 14.259 1.00 87.69 82 HIS A C 1
ATOM 592 O O . HIS A 1 82 ? 6.599 19.937 13.672 1.00 87.69 82 HIS A O 1
ATOM 598 N N . VAL A 1 83 ? 5.397 20.064 15.572 1.00 88.00 83 VAL A N 1
ATOM 599 C CA . VAL A 1 83 ? 6.433 19.487 16.453 1.00 88.00 83 VAL A CA 1
ATOM 600 C C . VAL A 1 83 ? 6.779 18.059 16.022 1.00 88.00 83 VAL A C 1
ATOM 602 O O . VAL A 1 83 ? 7.949 17.675 15.966 1.00 88.00 83 VAL A O 1
ATOM 605 N N . THR A 1 84 ? 5.770 17.276 15.620 1.00 85.94 84 THR A N 1
ATOM 606 C CA . THR A 1 84 ? 5.980 15.927 15.070 1.00 85.94 84 THR A CA 1
ATOM 607 C C . THR A 1 84 ? 6.843 15.954 13.799 1.00 85.94 84 THR A C 1
ATOM 609 O O . THR A 1 84 ? 7.731 15.108 13.645 1.00 85.94 84 THR A O 1
ATOM 612 N N . TYR A 1 85 ? 6.622 16.917 12.897 1.00 87.56 85 TYR A N 1
ATOM 613 C CA . TYR A 1 85 ? 7.431 17.073 11.686 1.00 87.56 85 TYR A CA 1
ATOM 614 C C . TYR A 1 85 ? 8.853 17.545 11.980 1.00 87.56 85 TYR A C 1
ATOM 616 O O . TYR A 1 85 ? 9.790 16.993 11.407 1.00 87.56 85 TYR A O 1
ATOM 624 N N . GLU A 1 86 ? 9.029 18.517 12.872 1.00 87.69 86 GLU A N 1
ATOM 625 C CA . GLU A 1 86 ? 10.347 19.038 13.245 1.00 87.69 86 GLU A CA 1
ATOM 626 C C . GLU A 1 86 ? 11.220 17.942 13.862 1.00 87.69 86 GLU A C 1
ATOM 628 O O . GLU A 1 86 ? 12.364 17.742 13.457 1.00 87.69 86 GLU A O 1
ATOM 633 N N . ARG A 1 87 ? 10.647 17.122 14.749 1.00 89.00 87 ARG A N 1
ATOM 634 C CA . ARG A 1 87 ? 11.327 15.947 15.302 1.00 89.00 87 ARG A CA 1
ATOM 635 C C . ARG A 1 87 ? 11.731 14.939 14.221 1.00 89.00 87 ARG A C 1
ATOM 637 O O . ARG A 1 87 ? 12.816 14.365 14.292 1.00 89.00 87 ARG A O 1
ATOM 644 N N . HIS A 1 88 ? 10.879 14.702 13.221 1.00 89.38 88 HIS A N 1
ATOM 645 C CA . HIS A 1 88 ? 11.206 13.815 12.098 1.00 89.38 88 HIS A CA 1
ATOM 646 C C . HIS A 1 88 ? 12.332 14.379 11.217 1.00 89.38 88 HIS A C 1
ATOM 648 O O . HIS A 1 88 ? 13.230 13.625 10.828 1.00 89.38 88 HIS A O 1
ATOM 654 N N . ALA A 1 89 ? 12.293 15.686 10.936 1.00 86.94 89 ALA A N 1
ATOM 655 C CA . ALA A 1 89 ? 13.293 16.394 10.145 1.00 86.94 89 ALA A CA 1
ATOM 656 C C . ALA A 1 89 ? 14.663 16.410 10.842 1.00 86.94 89 ALA A C 1
ATOM 658 O O . ALA A 1 89 ? 15.664 16.034 10.235 1.00 86.94 89 ALA A O 1
ATOM 659 N N . SER A 1 90 ? 14.698 16.746 12.133 1.00 86.75 90 SER A N 1
ATOM 660 C CA . SER A 1 90 ? 15.926 16.817 12.936 1.00 86.75 90 SER A CA 1
ATOM 661 C C . SER A 1 90 ? 16.490 15.441 13.308 1.00 86.75 90 SER A C 1
ATOM 663 O O . SER A 1 90 ? 17.688 15.300 13.527 1.00 86.75 90 SER A O 1
ATOM 665 N N . GLY A 1 91 ? 15.656 14.396 13.340 1.00 83.00 91 GLY A N 1
ATOM 666 C CA . GLY A 1 91 ? 16.060 13.029 13.687 1.00 83.00 91 GLY A CA 1
ATOM 667 C C . GLY A 1 91 ? 16.795 12.253 12.584 1.00 83.00 91 GLY A C 1
ATOM 668 O O . GLY A 1 91 ? 16.974 11.046 12.723 1.00 83.00 91 GLY A O 1
ATOM 669 N N . GLY A 1 92 ? 17.149 12.884 11.456 1.00 80.69 92 GLY A N 1
ATOM 670 C CA . GLY A 1 92 ? 17.925 12.266 10.363 1.00 80.69 92 GLY A CA 1
ATOM 671 C C . GLY A 1 92 ? 17.188 11.197 9.539 1.00 80.69 92 GLY A C 1
ATOM 672 O O . GLY A 1 92 ? 17.736 10.650 8.587 1.00 80.69 92 GLY A O 1
ATOM 673 N N . SER A 1 93 ? 15.930 10.902 9.878 1.00 81.19 93 SER A N 1
ATOM 674 C CA . SER 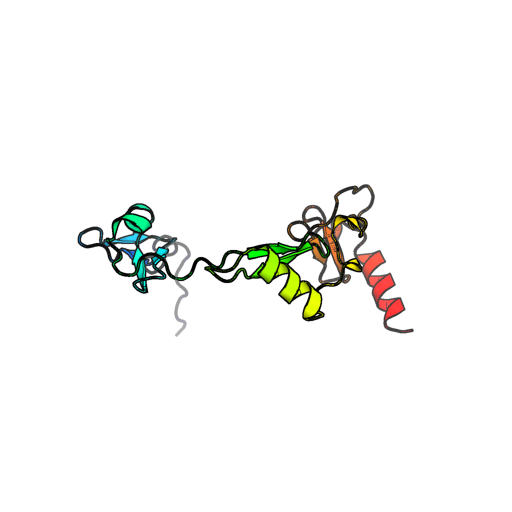A 1 93 ? 15.079 9.935 9.165 1.00 81.19 93 SER A CA 1
ATOM 675 C C . SER A 1 93 ? 14.336 10.531 7.959 1.00 81.19 93 SER A C 1
ATOM 677 O O . SER A 1 93 ? 13.723 9.794 7.184 1.00 81.19 93 SER A O 1
ATOM 679 N N . CYS A 1 94 ? 14.383 11.856 7.798 1.00 87.19 94 CYS A N 1
ATOM 680 C CA . CYS A 1 94 ? 13.759 12.580 6.697 1.00 87.19 94 CYS A CA 1
ATOM 681 C C . CYS A 1 94 ? 14.730 12.711 5.517 1.00 87.19 94 CYS A C 1
ATOM 683 O O . CYS A 1 94 ? 15.666 13.501 5.568 1.00 87.19 94 CYS A O 1
ATOM 685 N N . ASP A 1 95 ? 14.481 11.971 4.434 1.00 85.56 95 ASP A N 1
ATOM 686 C CA . ASP A 1 95 ? 15.253 12.064 3.187 1.00 85.56 95 ASP A CA 1
ATOM 687 C C . ASP A 1 95 ? 14.359 12.575 2.038 1.00 85.56 95 ASP A C 1
ATOM 689 O O . ASP A 1 95 ? 13.544 11.806 1.511 1.00 85.56 95 ASP A O 1
ATOM 693 N N . PRO A 1 96 ? 14.482 13.853 1.627 1.00 82.81 96 PRO A N 1
ATOM 694 C CA . PRO A 1 96 ? 13.666 14.441 0.560 1.00 82.81 96 PRO A CA 1
ATOM 695 C C . PRO A 1 96 ? 13.833 13.758 -0.803 1.00 82.81 96 PRO A C 1
ATOM 697 O O . PRO A 1 96 ? 12.913 13.757 -1.620 1.00 82.81 96 PRO A O 1
ATOM 700 N N . SER A 1 97 ? 14.967 13.091 -1.040 1.00 81.88 97 SER A N 1
ATOM 701 C CA . SER A 1 97 ? 15.229 12.338 -2.278 1.00 81.88 97 SER A CA 1
ATOM 702 C C . SER A 1 97 ? 14.278 11.150 -2.463 1.00 81.88 97 SER A C 1
ATOM 704 O O . SER A 1 97 ? 14.087 10.647 -3.575 1.00 81.88 97 SER A O 1
ATOM 706 N N . ARG A 1 98 ? 13.661 10.680 -1.372 1.00 75.31 98 ARG A N 1
ATOM 707 C CA . ARG A 1 98 ? 12.669 9.597 -1.391 1.00 75.31 98 ARG A CA 1
ATOM 708 C C . ARG A 1 98 ? 11.264 10.078 -1.718 1.00 75.31 98 ARG A C 1
ATOM 710 O O . ARG A 1 98 ? 10.398 9.219 -1.899 1.00 75.31 98 ARG A O 1
ATOM 717 N N . HIS A 1 99 ? 11.039 11.391 -1.826 1.00 80.56 99 HIS A N 1
ATOM 718 C CA . HIS A 1 99 ? 9.704 11.927 -2.037 1.00 80.56 99 HIS A CA 1
ATOM 719 C C . HIS A 1 99 ? 9.055 11.310 -3.292 1.00 80.56 99 HIS A C 1
ATOM 721 O O . HIS A 1 99 ? 9.663 11.327 -4.369 1.00 80.56 99 HIS A O 1
ATOM 727 N N . PRO A 1 100 ? 7.819 10.779 -3.205 1.00 70.00 100 PRO A N 1
ATOM 728 C CA . PRO A 1 100 ? 7.163 10.102 -4.324 1.00 70.00 100 PRO A CA 1
ATOM 729 C C . PRO A 1 100 ? 7.045 10.958 -5.589 1.00 70.00 100 PRO A C 1
ATOM 731 O O . PRO A 1 100 ? 7.106 10.421 -6.689 1.00 70.00 100 PRO A O 1
ATOM 734 N N . LEU A 1 101 ? 6.910 12.283 -5.443 1.00 68.69 101 LEU A N 1
ATOM 735 C CA . LEU A 1 101 ? 6.877 13.221 -6.577 1.00 68.69 101 LEU A CA 1
ATOM 736 C C . LEU A 1 101 ? 8.247 13.417 -7.244 1.00 68.69 101 LEU A C 1
ATOM 738 O O . LEU A 1 101 ? 8.296 13.734 -8.428 1.00 68.69 101 LEU A O 1
ATOM 742 N N . ALA A 1 102 ? 9.348 13.228 -6.511 1.00 65.94 102 ALA A N 1
ATOM 743 C CA . ALA A 1 102 ? 10.701 13.387 -7.045 1.00 65.94 102 ALA A CA 1
ATOM 744 C C . ALA A 1 102 ? 11.151 12.163 -7.863 1.00 65.94 102 ALA A C 1
ATOM 746 O O . ALA A 1 102 ? 12.017 12.271 -8.730 1.00 65.94 102 ALA A O 1
ATOM 747 N N . ARG A 1 103 ? 10.557 10.985 -7.625 1.00 70.06 103 ARG A N 1
ATOM 748 C CA . ARG A 1 103 ? 10.879 9.757 -8.364 1.00 70.06 103 ARG A CA 1
ATOM 749 C C . ARG A 1 103 ? 9.874 9.523 -9.483 1.00 70.06 103 ARG A C 1
ATOM 751 O O . ARG A 1 103 ? 8.672 9.423 -9.254 1.00 70.06 103 ARG A O 1
ATOM 758 N N . SER A 1 104 ? 10.370 9.329 -10.702 1.00 71.81 104 SER A N 1
ATOM 759 C CA . SER A 1 104 ? 9.524 8.837 -11.785 1.00 71.81 104 SER A CA 1
ATOM 760 C C . SER A 1 104 ? 8.988 7.445 -11.426 1.00 71.81 104 SER A C 1
ATOM 762 O O . SER A 1 104 ? 9.727 6.547 -11.009 1.00 71.81 104 SER A O 1
ATOM 764 N N . ALA A 1 105 ? 7.670 7.266 -11.540 1.00 76.56 105 ALA A N 1
ATOM 765 C CA . ALA A 1 105 ? 7.040 5.983 -11.253 1.00 76.56 105 ALA A CA 1
ATOM 766 C C . ALA A 1 105 ? 7.624 4.898 -12.171 1.00 76.56 105 ALA A C 1
ATOM 768 O O . ALA A 1 105 ? 7.640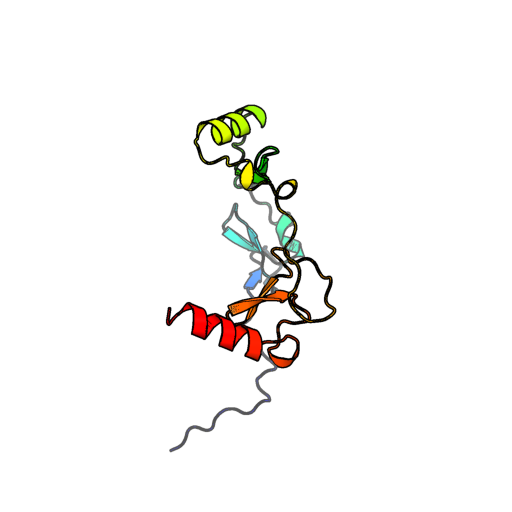 5.060 -13.397 1.00 76.56 105 ALA A O 1
ATOM 769 N N . ARG A 1 106 ? 8.076 3.780 -11.584 1.00 87.69 106 ARG A N 1
ATOM 770 C CA . ARG A 1 106 ? 8.546 2.622 -12.358 1.00 87.69 106 ARG A CA 1
ATOM 771 C C . ARG A 1 106 ? 7.391 2.096 -13.210 1.00 87.69 106 ARG A C 1
ATOM 773 O O . ARG A 1 106 ? 6.248 2.079 -12.761 1.00 87.69 106 ARG A O 1
ATOM 780 N N . ARG A 1 107 ? 7.666 1.685 -14.445 1.00 91.50 107 ARG A N 1
ATOM 781 C CA . ARG A 1 107 ? 6.667 1.097 -15.350 1.00 91.50 107 ARG A CA 1
ATOM 782 C C . ARG A 1 107 ? 6.913 -0.393 -15.498 1.00 91.50 107 ARG A C 1
ATOM 784 O O . ARG A 1 107 ? 8.046 -0.848 -15.357 1.00 91.50 107 ARG A O 1
ATOM 791 N N . CYS A 1 108 ? 5.853 -1.140 -15.783 1.00 92.50 108 CYS A N 1
ATOM 792 C CA . CYS A 1 108 ? 5.982 -2.560 -16.070 1.00 92.50 108 CYS A CA 1
ATOM 793 C C . CYS A 1 108 ? 6.882 -2.775 -17.308 1.00 92.50 108 CYS A C 1
ATOM 795 O O . CYS A 1 108 ? 6.641 -2.140 -18.333 1.00 92.50 108 CYS A O 1
ATOM 797 N N . PRO A 1 109 ? 7.891 -3.663 -17.238 1.00 90.50 109 PRO A N 1
ATOM 798 C CA . PRO A 1 109 ? 8.815 -3.916 -18.344 1.00 90.50 109 PRO A CA 1
ATOM 799 C C . PRO A 1 109 ? 8.233 -4.815 -19.449 1.00 90.50 109 PRO A C 1
ATOM 801 O O . PRO A 1 109 ? 8.901 -5.041 -20.453 1.00 90.50 109 PRO A O 1
ATOM 804 N N . ALA A 1 110 ? 7.022 -5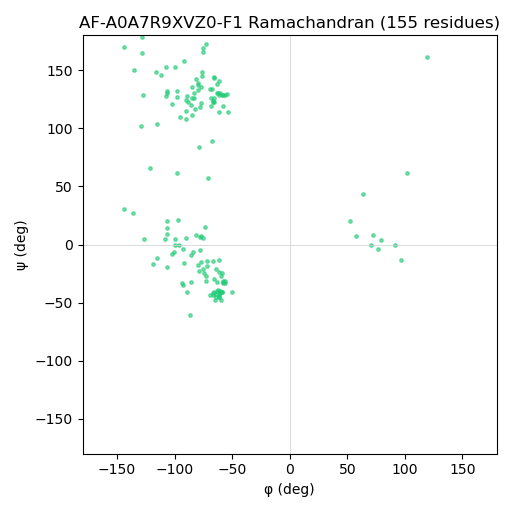.356 -19.277 1.00 91.69 110 ALA A N 1
ATOM 805 C CA . ALA A 1 110 ? 6.376 -6.181 -20.295 1.00 91.69 110 ALA A CA 1
ATOM 806 C C . ALA A 1 110 ? 6.108 -5.369 -21.575 1.00 91.69 110 ALA A C 1
ATOM 808 O O . ALA A 1 110 ? 5.665 -4.217 -21.513 1.00 91.69 110 ALA A O 1
ATOM 809 N N . ARG A 1 111 ? 6.351 -5.974 -22.744 1.00 89.25 111 ARG A N 1
ATOM 810 C CA . ARG A 1 111 ? 6.145 -5.326 -24.049 1.00 89.25 111 ARG A CA 1
ATOM 811 C C . ARG A 1 111 ? 4.718 -4.798 -24.184 1.00 89.25 111 ARG A C 1
ATOM 813 O O . ARG A 1 111 ? 3.754 -5.513 -23.942 1.00 89.25 111 ARG A O 1
ATOM 820 N N . GLY A 1 112 ? 4.589 -3.529 -24.566 1.00 88.94 112 GLY A N 1
ATOM 821 C CA . GLY A 1 112 ? 3.290 -2.870 -24.744 1.00 88.94 112 GLY A CA 1
ATOM 822 C C . GLY A 1 112 ? 2.581 -2.463 -23.446 1.00 88.94 112 GLY A C 1
ATOM 823 O O . GLY A 1 112 ? 1.555 -1.788 -23.510 1.00 88.94 112 GLY A O 1
ATOM 824 N N . CYS A 1 113 ? 3.118 -2.787 -22.264 1.00 90.50 113 CYS A N 1
ATOM 825 C CA . CYS A 1 113 ? 2.516 -2.385 -20.998 1.00 90.50 113 CYS A CA 1
ATOM 826 C C . CYS A 1 113 ? 2.950 -0.969 -20.592 1.00 90.50 113 CYS A C 1
ATOM 828 O O . CYS A 1 113 ? 4.135 -0.666 -20.487 1.00 90.50 113 CYS A O 1
ATOM 830 N N . ARG A 1 114 ? 1.981 -0.086 -20.318 1.00 88.62 114 ARG A N 1
ATOM 831 C CA . ARG A 1 114 ? 2.231 1.291 -19.836 1.00 88.62 114 ARG A CA 1
ATOM 832 C C . ARG A 1 114 ? 1.855 1.500 -18.366 1.00 88.62 114 ARG A C 1
ATOM 834 O O . ARG A 1 114 ? 1.945 2.628 -17.875 1.00 88.62 114 ARG A O 1
ATOM 841 N N . GLU A 1 115 ? 1.461 0.428 -17.682 1.00 91.75 115 GLU A N 1
ATOM 842 C CA . GLU A 1 115 ? 1.012 0.421 -16.289 1.00 91.75 115 GLU A CA 1
ATOM 843 C C . GLU A 1 115 ? 2.144 0.881 -15.352 1.00 91.75 115 GLU A C 1
ATOM 845 O O . GLU A 1 115 ? 3.281 0.399 -15.440 1.00 91.75 115 GLU A O 1
ATOM 850 N N . LYS A 1 116 ? 1.837 1.826 -14.457 1.00 92.56 116 LYS A N 1
ATOM 851 C CA . LYS A 1 116 ? 2.766 2.286 -13.416 1.00 92.56 116 LYS A CA 1
ATOM 852 C C . LYS A 1 116 ? 2.760 1.280 -12.261 1.00 92.56 116 LYS A C 1
ATOM 854 O O . LYS A 1 116 ? 1.700 0.858 -11.800 1.00 92.56 116 LYS A O 1
ATOM 859 N N . LEU A 1 117 ? 3.944 0.903 -11.799 1.00 91.75 117 LEU A N 1
ATOM 860 C CA . LEU A 1 117 ? 4.143 0.040 -10.644 1.00 91.75 117 LEU A CA 1
ATOM 861 C C . LEU A 1 117 ? 4.065 0.886 -9.373 1.00 91.75 117 LEU A C 1
ATOM 863 O O . LEU A 1 117 ? 4.775 1.881 -9.226 1.00 91.75 117 LEU A O 1
ATOM 867 N N . ASN A 1 118 ? 3.192 0.476 -8.463 1.00 88.56 118 ASN A N 1
ATOM 868 C CA . ASN A 1 118 ? 3.047 1.027 -7.121 1.00 88.56 118 ASN A CA 1
ATOM 869 C C . ASN A 1 118 ? 3.099 -0.127 -6.104 1.00 88.56 118 ASN A C 1
ATOM 871 O O . ASN A 1 118 ? 3.191 -1.288 -6.497 1.00 88.56 118 ASN A O 1
ATOM 875 N N . ALA A 1 119 ? 3.019 0.178 -4.808 1.00 85.31 119 ALA A N 1
ATOM 876 C CA . ALA A 1 119 ? 3.126 -0.832 -3.751 1.00 85.31 119 ALA A CA 1
ATOM 877 C C . ALA A 1 119 ? 2.065 -1.951 -3.829 1.00 85.31 119 ALA A C 1
ATOM 879 O O . ALA A 1 119 ? 2.309 -3.049 -3.348 1.00 85.31 119 ALA A O 1
ATOM 880 N N . VAL A 1 120 ? 0.909 -1.685 -4.444 1.00 90.50 120 VAL A N 1
ATOM 881 C CA . VAL A 1 120 ? -0.214 -2.635 -4.531 1.00 90.50 120 VAL A CA 1
ATOM 882 C C . VAL A 1 120 ? -0.148 -3.471 -5.810 1.00 90.50 120 VAL A C 1
ATOM 884 O O . VAL A 1 120 ? -0.526 -4.636 -5.826 1.00 90.50 120 VAL A O 1
ATOM 887 N N . ASN A 1 121 ? 0.328 -2.876 -6.902 1.00 93.06 121 ASN A N 1
ATOM 888 C CA . ASN A 1 121 ? 0.307 -3.470 -8.233 1.00 93.06 121 ASN A CA 1
ATOM 889 C C . ASN A 1 121 ? 1.661 -4.071 -8.645 1.00 93.06 121 ASN A C 1
ATOM 891 O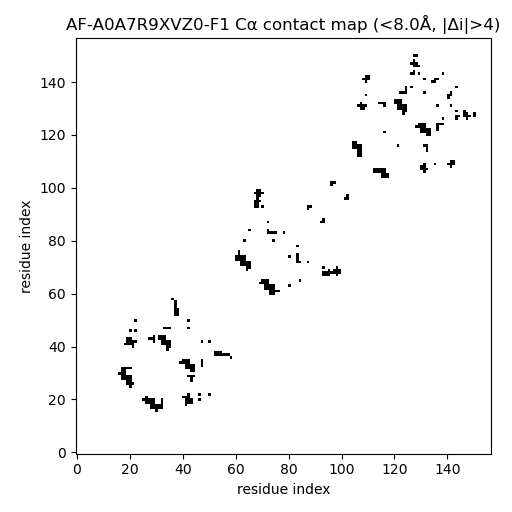 O . ASN A 1 121 ? 1.752 -4.673 -9.710 1.00 93.06 121 ASN A O 1
ATOM 895 N N . ALA A 1 122 ? 2.724 -3.889 -7.861 1.00 93.31 122 ALA A N 1
ATOM 896 C CA . ALA A 1 122 ? 4.036 -4.454 -8.157 1.00 93.31 122 ALA A CA 1
ATOM 897 C C . ALA A 1 122 ? 4.144 -5.909 -7.679 1.00 93.31 122 ALA A C 1
ATOM 899 O O . ALA A 1 122 ? 3.868 -6.228 -6.526 1.00 93.31 122 ALA A O 1
ATOM 900 N N . TYR A 1 123 ? 4.601 -6.787 -8.567 1.00 94.31 123 TYR A N 1
ATOM 901 C CA . TYR A 1 123 ? 4.902 -8.182 -8.278 1.00 94.31 123 TYR A CA 1
ATOM 902 C C . TYR A 1 123 ? 6.316 -8.525 -8.741 1.00 94.31 123 TYR A C 1
ATOM 904 O O . TYR A 1 123 ? 6.666 -8.308 -9.901 1.00 94.31 123 TYR A O 1
ATOM 912 N N . THR A 1 124 ? 7.121 -9.111 -7.858 1.00 94.50 124 THR A N 1
ATOM 913 C CA . THR A 1 124 ? 8.472 -9.574 -8.195 1.00 94.50 124 THR A CA 1
ATOM 914 C C . THR A 1 124 ? 8.423 -11.018 -8.674 1.00 94.50 124 THR A C 1
ATOM 916 O O . THR A 1 124 ? 8.107 -11.931 -7.909 1.00 94.50 124 THR A O 1
ATOM 919 N N . CYS A 1 125 ? 8.767 -11.252 -9.941 1.00 93.69 125 CYS A N 1
ATOM 920 C CA . CYS A 1 125 ? 8.808 -12.603 -10.492 1.00 93.69 125 CYS A CA 1
ATOM 921 C C . CYS A 1 125 ? 9.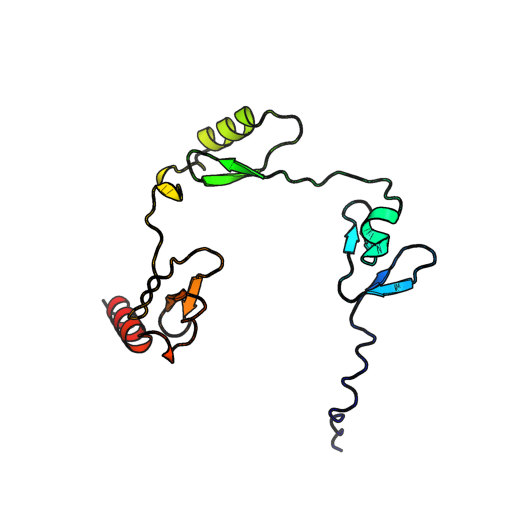909 -13.442 -9.820 1.00 93.69 125 CYS A C 1
ATOM 923 O O . CYS A 1 125 ? 11.080 -13.064 -9.838 1.00 93.69 125 CYS A O 1
ATOM 925 N N . ARG A 1 126 ? 9.561 -14.620 -9.286 1.00 91.75 126 ARG A N 1
ATOM 926 C CA . ARG A 1 126 ? 10.520 -15.524 -8.614 1.00 91.75 126 ARG A CA 1
ATOM 927 C C . ARG A 1 126 ? 11.586 -16.097 -9.554 1.00 91.75 126 ARG A C 1
ATOM 929 O O . ARG A 1 126 ? 12.713 -16.332 -9.129 1.00 91.75 126 ARG A O 1
ATOM 936 N N . SER A 1 127 ? 11.251 -16.273 -10.828 1.00 90.12 127 SER A N 1
ATOM 937 C CA . SER A 1 127 ? 12.110 -16.955 -11.803 1.00 90.12 127 SER A CA 1
ATOM 938 C C . SER A 1 127 ? 13.136 -16.035 -12.464 1.00 90.12 127 SER A C 1
ATOM 940 O O . SER A 1 127 ? 14.247 -16.470 -12.773 1.00 90.12 127 SER A O 1
ATOM 942 N N . CYS A 1 128 ? 12.805 -14.756 -12.664 1.00 91.81 128 CYS A N 1
ATOM 943 C CA . CYS A 1 128 ? 13.704 -13.786 -13.300 1.00 91.81 128 CYS A CA 1
ATOM 944 C C . CYS A 1 128 ? 14.083 -12.589 -12.413 1.00 91.81 128 CYS A C 1
ATOM 946 O O . CYS A 1 128 ? 15.081 -11.929 -12.693 1.00 91.81 128 CYS A O 1
ATOM 948 N N . GLY A 1 129 ? 13.350 -12.326 -11.328 1.00 89.94 129 GLY A N 1
ATOM 949 C CA . GLY A 1 129 ? 13.601 -11.223 -10.397 1.00 89.94 129 GLY A CA 1
ATOM 950 C C . GLY A 1 129 ? 13.118 -9.847 -10.865 1.00 89.94 129 GLY A C 1
ATOM 951 O O . GLY A 1 129 ? 13.381 -8.870 -10.171 1.00 89.94 129 GLY A O 1
ATOM 952 N N . SER A 1 130 ? 12.440 -9.732 -12.015 1.00 91.50 130 SER A N 1
ATOM 953 C CA . SER A 1 130 ? 11.898 -8.445 -12.471 1.00 91.50 130 SER A CA 1
ATOM 954 C C . SER A 1 130 ? 10.589 -8.090 -11.766 1.00 91.50 130 SER A C 1
ATOM 956 O O . SER A 1 130 ? 9.715 -8.948 -11.619 1.00 91.50 130 SER A O 1
ATOM 958 N N . GLU A 1 131 ? 10.432 -6.816 -11.403 1.00 94.06 131 GLU A N 1
ATOM 959 C CA . GLU A 1 131 ? 9.160 -6.248 -10.946 1.00 94.06 131 GLU A CA 1
ATOM 960 C C . GLU A 1 131 ? 8.233 -5.986 -12.145 1.00 94.06 131 GLU A C 1
ATOM 962 O O . GLU A 1 131 ? 8.577 -5.250 -13.072 1.00 94.06 131 GLU A O 1
ATOM 967 N N . VAL A 1 132 ? 7.048 -6.587 -12.130 1.00 94.56 132 VAL A N 1
ATOM 968 C CA . VAL A 1 132 ? 6.006 -6.489 -13.165 1.00 94.56 132 VAL A CA 1
ATOM 969 C C . VAL A 1 132 ? 4.667 -6.116 -12.526 1.00 94.56 132 VAL A C 1
ATOM 971 O O . VAL A 1 132 ? 4.528 -6.184 -11.307 1.00 94.56 132 VAL A O 1
ATOM 974 N N . CYS A 1 133 ? 3.677 -5.685 -13.316 1.00 95.25 133 CYS A N 1
ATOM 975 C CA . CYS A 1 133 ? 2.346 -5.411 -12.771 1.00 95.25 133 CYS A CA 1
ATOM 976 C C . CYS A 1 133 ? 1.582 -6.715 -12.487 1.00 95.25 133 CYS A C 1
ATOM 978 O O . CYS A 1 133 ? 1.938 -7.768 -13.022 1.00 95.25 133 CYS A O 1
ATOM 980 N N . LEU A 1 134 ? 0.486 -6.657 -11.723 1.00 93.88 134 LEU A N 1
ATOM 981 C CA . LEU A 1 134 ? -0.311 -7.850 -11.398 1.00 93.88 134 LEU A CA 1
ATOM 982 C C . LEU A 1 134 ? -0.849 -8.579 -12.640 1.00 93.88 134 LEU A C 1
ATOM 984 O O . LEU A 1 134 ? -0.910 -9.809 -12.639 1.00 93.88 134 LEU A O 1
ATOM 988 N N . LYS A 1 135 ? -1.169 -7.849 -13.719 1.00 93.19 135 LYS A N 1
ATOM 989 C CA . LYS A 1 135 ? -1.601 -8.432 -15.005 1.00 93.19 135 LYS A CA 1
ATOM 990 C C . LYS A 1 135 ? -0.511 -9.289 -15.655 1.00 93.19 135 LYS A C 1
ATOM 992 O O . LYS A 1 135 ? -0.818 -10.288 -16.291 1.00 93.19 135 LYS A O 1
ATOM 997 N N . HIS A 1 136 ? 0.757 -8.935 -15.453 1.00 94.19 136 HIS A N 1
ATOM 998 C CA . HIS A 1 136 ? 1.908 -9.627 -16.037 1.00 94.19 136 HIS A CA 1
ATOM 999 C C . HIS A 1 136 ? 2.689 -10.459 -15.006 1.00 94.19 136 HIS A C 1
ATOM 1001 O O . HIS A 1 136 ? 3.836 -10.827 -15.255 1.00 94.19 136 HIS A O 1
ATOM 1007 N N . ARG A 1 137 ? 2.072 -10.807 -13.862 1.00 93.31 137 ARG A N 1
ATOM 1008 C CA . ARG A 1 137 ? 2.710 -11.594 -12.785 1.00 93.31 137 ARG A CA 1
ATOM 1009 C C . ARG A 1 137 ? 3.185 -12.983 -13.227 1.00 93.31 137 ARG A C 1
ATOM 1011 O O . ARG A 1 137 ? 4.112 -13.533 -12.641 1.00 93.31 137 ARG A O 1
ATOM 1018 N N . HIS A 1 138 ? 2.547 -13.559 -14.248 1.00 93.31 138 HIS A N 1
ATOM 1019 C CA . HIS A 1 138 ? 2.906 -14.871 -14.782 1.00 93.31 138 HIS A CA 1
ATOM 1020 C C . HIS A 1 138 ? 4.097 -14.772 -15.739 1.00 93.31 138 HIS A C 1
ATOM 1022 O O . HIS A 1 138 ? 4.181 -13.851 -16.546 1.00 93.31 138 HIS A O 1
ATOM 1028 N N . GLU A 1 139 ? 4.982 -15.767 -15.696 1.00 92.00 139 GLU A N 1
ATOM 1029 C CA . GLU A 1 139 ? 6.226 -15.818 -16.483 1.00 92.00 139 GLU A CA 1
ATOM 1030 C C . GLU A 1 139 ? 6.011 -15.695 -17.994 1.00 92.00 139 GLU A C 1
ATOM 1032 O O . GLU A 1 139 ? 6.835 -15.119 -18.689 1.00 92.00 139 GLU A O 1
ATOM 1037 N N . ARG A 1 140 ? 4.889 -16.214 -18.502 1.00 89.31 140 ARG A N 1
ATOM 1038 C CA . ARG A 1 140 ? 4.536 -16.176 -19.931 1.00 89.31 140 ARG A CA 1
ATOM 1039 C C . ARG A 1 140 ? 4.026 -14.812 -20.400 1.00 89.31 140 ARG A C 1
ATOM 1041 O O . ARG A 1 140 ? 3.911 -14.585 -21.595 1.00 89.31 140 ARG A O 1
ATOM 1048 N N . LEU A 1 141 ? 3.673 -13.936 -19.462 1.00 89.19 141 LEU A N 1
ATOM 1049 C CA . LEU A 1 141 ? 3.041 -12.642 -19.724 1.00 89.19 141 LEU A CA 1
ATOM 1050 C C . LEU A 1 141 ? 4.046 -11.479 -19.677 1.00 89.19 141 LEU A C 1
ATOM 1052 O O . LEU A 1 141 ? 3.672 -10.319 -19.790 1.00 89.19 141 LEU A O 1
ATOM 1056 N N . HIS A 1 142 ? 5.328 -11.776 -19.510 1.00 91.56 142 HIS A N 1
ATOM 1057 C CA . HIS A 1 142 ? 6.421 -10.828 -19.677 1.00 91.56 142 HIS A CA 1
ATOM 1058 C C . HIS A 1 142 ? 7.616 -11.556 -20.294 1.00 91.56 142 HIS A C 1
ATOM 1060 O O . HIS A 1 142 ? 7.632 -12.783 -20.359 1.00 91.56 142 HIS A O 1
ATOM 1066 N N . ASP A 1 143 ? 8.644 -10.824 -20.722 1.00 90.69 143 ASP A N 1
ATOM 1067 C CA . ASP A 1 143 ? 9.891 -11.403 -21.238 1.00 90.69 143 ASP A CA 1
ATOM 1068 C C . ASP A 1 143 ? 10.739 -12.056 -20.114 1.00 90.69 143 ASP A C 1
ATOM 1070 O O . ASP A 1 143 ? 11.895 -11.695 -19.878 1.00 90.69 143 ASP A O 1
ATOM 1074 N N . CYS A 1 144 ? 10.167 -13.022 -19.383 1.00 91.31 144 CYS A N 1
ATOM 1075 C CA . CYS A 1 144 ? 10.761 -13.655 -18.204 1.00 91.31 144 CYS A CA 1
ATOM 1076 C C . CYS A 1 144 ? 12.100 -14.323 -18.524 1.00 91.31 144 CYS A C 1
ATOM 1078 O O . CYS A 1 144 ? 13.056 -14.208 -17.756 1.00 91.31 144 CYS A O 1
ATOM 1080 N N . GLU A 1 145 ? 12.208 -14.992 -19.673 1.00 90.38 145 GLU A N 1
ATOM 1081 C CA . GLU A 1 145 ? 13.454 -15.640 -20.076 1.00 90.38 145 GLU A CA 1
ATOM 1082 C C . GLU A 1 145 ? 14.566 -14.626 -20.368 1.00 90.38 145 GLU A C 1
ATOM 1084 O O . GLU A 1 145 ? 15.694 -14.803 -19.899 1.00 90.38 145 GLU A O 1
ATOM 1089 N N . ALA A 1 146 ? 14.254 -13.540 -21.081 1.00 87.88 146 ALA A N 1
ATOM 1090 C CA . ALA A 1 146 ? 15.219 -12.481 -21.363 1.00 87.88 146 ALA A CA 1
ATOM 1091 C C . ALA A 1 146 ? 15.717 -11.835 -20.060 1.00 87.88 146 ALA A C 1
ATOM 1093 O O . ALA A 1 146 ? 16.927 -11.700 -19.856 1.00 87.88 146 ALA A O 1
ATOM 1094 N N . ASN A 1 147 ? 14.800 -11.539 -19.131 1.00 89.56 147 ASN A N 1
ATOM 1095 C CA . ASN A 1 147 ? 15.133 -10.997 -17.813 1.00 89.56 147 ASN A CA 1
ATOM 1096 C C . ASN A 1 147 ? 15.985 -11.975 -16.988 1.00 89.56 147 ASN A C 1
ATOM 1098 O O . ASN A 1 147 ? 16.958 -11.571 -16.350 1.00 89.56 147 ASN A O 1
ATOM 1102 N N . ARG A 1 148 ? 15.677 -13.278 -17.041 1.00 89.19 148 ARG A N 1
ATOM 1103 C CA . ARG A 1 148 ? 16.444 -14.325 -16.350 1.00 89.19 148 ARG A CA 1
ATOM 1104 C C . ARG A 1 148 ? 17.869 -14.428 -16.894 1.00 89.19 148 ARG A C 1
ATOM 1106 O O . ARG A 1 148 ? 18.815 -14.455 -16.107 1.00 89.19 148 ARG A O 1
ATOM 1113 N N . ARG A 1 149 ? 18.036 -14.416 -18.222 1.00 89.06 149 ARG A N 1
ATOM 1114 C CA . ARG A 1 149 ? 19.353 -14.417 -18.887 1.00 89.06 149 ARG A CA 1
ATOM 1115 C C . ARG A 1 149 ? 20.166 -13.171 -18.522 1.00 89.06 149 ARG A C 1
ATOM 1117 O O . ARG A 1 149 ? 21.336 -13.291 -18.166 1.00 89.06 149 ARG A O 1
ATOM 1124 N N . ALA A 1 150 ? 19.549 -11.987 -18.549 1.00 85.94 150 ALA A N 1
ATOM 1125 C CA . ALA A 1 150 ? 20.200 -10.737 -18.153 1.00 85.94 150 ALA A CA 1
ATOM 1126 C C . ALA A 1 150 ? 20.661 -10.762 -16.684 1.00 85.94 150 ALA A C 1
ATOM 1128 O O . ALA A 1 150 ? 21.772 -10.330 -16.375 1.00 85.94 150 ALA A O 1
ATOM 1129 N N . ARG A 1 151 ? 19.845 -11.321 -15.780 1.00 83.50 151 ARG A N 1
ATOM 1130 C CA . ARG A 1 151 ? 20.191 -11.477 -14.361 1.00 83.50 151 ARG A CA 1
ATOM 1131 C C . ARG A 1 151 ? 21.354 -12.446 -14.137 1.00 83.50 151 ARG A C 1
ATOM 1133 O O . ARG A 1 151 ? 22.211 -12.155 -13.310 1.00 83.50 151 ARG A O 1
ATOM 1140 N N . MET A 1 152 ? 21.400 -13.569 -14.856 1.00 83.81 152 MET A N 1
ATOM 1141 C CA . MET A 1 152 ? 22.513 -14.525 -14.759 1.00 83.81 152 MET A CA 1
ATOM 1142 C C . MET A 1 152 ? 23.835 -13.909 -15.225 1.00 83.81 152 MET A C 1
ATOM 1144 O O . MET A 1 152 ? 24.835 -14.044 -14.530 1.00 83.81 152 MET A O 1
ATOM 1148 N N . ARG A 1 153 ? 23.826 -13.150 -16.330 1.00 83.50 153 ARG A N 1
ATOM 1149 C CA . ARG A 1 153 ? 25.019 -12.439 -16.824 1.00 83.50 153 ARG A CA 1
ATOM 1150 C C . ARG A 1 153 ? 25.594 -11.460 -15.798 1.00 83.50 153 ARG A C 1
ATOM 1152 O O . ARG A 1 153 ? 26.800 -11.402 -15.636 1.00 83.50 153 ARG A O 1
ATOM 1159 N N . ARG A 1 154 ? 24.737 -10.729 -15.077 1.00 77.75 154 ARG A N 1
ATOM 1160 C CA . ARG A 1 154 ? 25.159 -9.775 -14.030 1.00 77.75 154 ARG A CA 1
ATOM 1161 C C . ARG A 1 154 ? 25.690 -10.430 -12.754 1.00 77.75 154 ARG A C 1
ATOM 1163 O O . ARG A 1 154 ? 26.292 -9.741 -11.948 1.00 77.75 154 ARG A O 1
ATOM 1170 N N . ARG A 1 155 ? 25.395 -11.712 -12.523 1.00 72.62 155 ARG A N 1
ATOM 1171 C CA . ARG A 1 155 ? 25.851 -12.455 -11.336 1.00 72.62 155 ARG A CA 1
ATOM 1172 C C . ARG A 1 155 ? 27.176 -13.188 -11.551 1.00 72.62 155 ARG A C 1
ATOM 1174 O O . ARG A 1 155 ? 27.755 -13.630 -10.569 1.00 72.62 155 ARG A O 1
ATOM 1181 N N . GLY A 1 156 ? 27.598 -13.365 -12.801 1.00 64.31 156 GLY A N 1
ATOM 1182 C CA . GLY A 1 156 ? 28.861 -14.012 -13.169 1.00 64.31 156 GLY A CA 1
ATOM 1183 C C . GLY A 1 156 ? 29.931 -13.041 -13.677 1.00 64.31 156 GLY A C 1
ATOM 1184 O O . GLY A 1 156 ? 30.880 -13.502 -14.301 1.00 64.31 156 GLY A O 1
ATOM 1185 N N . ALA A 1 157 ? 29.740 -11.736 -13.469 1.00 53.53 157 ALA A N 1
ATOM 1186 C CA . ALA A 1 157 ? 30.679 -10.662 -13.787 1.00 53.53 157 ALA A CA 1
ATOM 1187 C C . ALA A 1 157 ? 31.124 -9.969 -12.497 1.00 53.53 157 ALA A C 1
ATOM 1189 O O . ALA A 1 157 ? 30.294 -9.937 -11.557 1.00 53.53 157 ALA A O 1
#